Protein AF-A0A951DMG8-F1 (afdb_monomer_lite)

Secondary structure (DSSP, 8-state):
-HHHHHHHHHHHHS-EEEEEEE-HHHHHHHHHHHHHTTS-EEEE-----SSTT----HHHHHHHHHHHHTTPPP--SPPS-EEEEEEGGGGSPPTTS-TT-GGG-------GGGS--HHHHHHTT--EEEEEE-----

Sequence (138 aa):
MALASQLIPSLRAHPTLVVLDLDVCLSIQLAGELFRRRAAHPVLLVPRWPYAEAVLPLEPMLTTLLSEAATLPPSTRRLPSVAFALDDRRNMPVPGRPPDDIRADNRYRLGVADLPDLRTLRTRGITRVLKLSHACAR

pLDDT: mean 82.55, std 12.58, range [32.75, 95.75]

Structure (mmCIF, N/CA/C/O backbone):
data_AF-A0A951DMG8-F1
#
_entry.id   AF-A0A951DMG8-F1
#
loop_
_atom_site.group_PDB
_atom_site.id
_atom_site.type_symbol
_atom_site.label_atom_id
_atom_site.label_alt_id
_atom_site.label_comp_id
_atom_site.label_asym_id
_atom_site.label_entity_id
_atom_site.label_seq_id
_atom_site.pdbx_PDB_ins_code
_atom_site.Cartn_x
_atom_site.Cartn_y
_atom_site.Cartn_z
_atom_site.occupancy
_atom_site.B_iso_or_equiv
_atom_site.auth_seq_id
_atom_site.auth_comp_id
_atom_site.auth_asym_id
_atom_site.auth_atom_id
_atom_site.pdbx_PDB_model_num
ATOM 1 N N . MET A 1 1 ? -2.798 15.350 -0.162 1.00 65.69 1 MET A N 1
ATOM 2 C CA . MET A 1 1 ? -3.212 15.005 1.222 1.00 65.69 1 MET A CA 1
ATOM 3 C C . MET A 1 1 ? -4.718 14.922 1.490 1.00 65.69 1 MET A C 1
ATOM 5 O O . MET A 1 1 ? -5.101 14.214 2.414 1.00 65.69 1 MET A O 1
ATOM 9 N N . ALA A 1 2 ? -5.589 15.544 0.687 1.00 84.00 2 ALA A N 1
ATOM 10 C CA . ALA A 1 2 ? -7.049 15.427 0.837 1.00 84.00 2 ALA A CA 1
ATOM 11 C C . ALA A 1 2 ? -7.568 13.971 0.908 1.00 84.00 2 ALA A C 1
ATOM 13 O O . ALA A 1 2 ? -8.465 13.678 1.695 1.00 84.00 2 ALA A O 1
ATOM 14 N N . LEU A 1 3 ? -6.945 13.048 0.163 1.00 89.50 3 LEU A N 1
ATOM 15 C CA . LEU A 1 3 ? -7.291 11.624 0.177 1.00 89.50 3 LEU A CA 1
ATOM 16 C C . LEU A 1 3 ? -7.111 10.973 1.561 1.00 89.50 3 LEU A C 1
ATOM 18 O O . LEU A 1 3 ? -7.989 10.244 2.008 1.00 89.50 3 LEU A O 1
ATOM 22 N N . ALA A 1 4 ? -6.037 11.288 2.298 1.00 90.62 4 ALA A N 1
ATOM 23 C CA . ALA A 1 4 ? -5.871 10.787 3.667 1.00 90.62 4 ALA A CA 1
ATOM 24 C C . ALA A 1 4 ? -7.013 11.262 4.571 1.00 90.62 4 ALA A C 1
ATOM 26 O O . ALA A 1 4 ? -7.582 10.470 5.316 1.00 90.62 4 ALA A O 1
ATOM 27 N N . SER A 1 5 ? -7.388 12.541 4.476 1.00 92.62 5 SER A N 1
ATOM 28 C CA . SER A 1 5 ? -8.496 13.105 5.256 1.00 92.62 5 SER A CA 1
ATOM 29 C C . SER A 1 5 ? -9.831 12.413 4.978 1.00 92.62 5 SER A C 1
ATOM 31 O O . SER A 1 5 ? -10.622 12.264 5.903 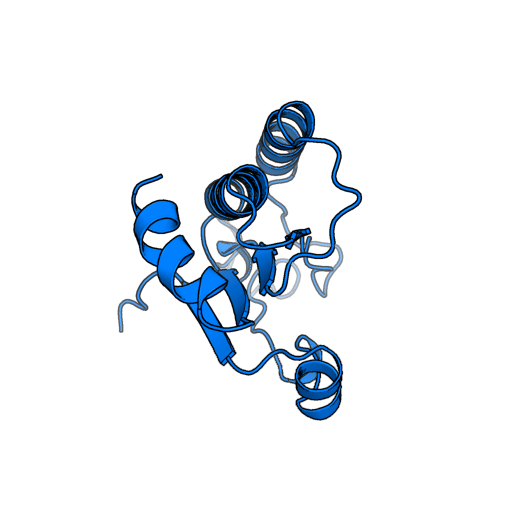1.00 92.62 5 SER A O 1
ATOM 33 N N . GLN A 1 6 ? -10.061 11.941 3.750 1.00 92.06 6 GLN A N 1
ATOM 34 C CA . GLN A 1 6 ? -11.250 11.156 3.402 1.00 92.06 6 GLN A CA 1
ATOM 35 C C . GLN A 1 6 ? -11.198 9.732 3.977 1.00 92.06 6 GLN A C 1
ATOM 37 O O . GLN A 1 6 ? -12.212 9.204 4.430 1.00 92.06 6 GLN A O 1
ATOM 42 N N . LEU A 1 7 ? -10.016 9.110 4.000 1.00 93.12 7 LEU A N 1
ATOM 43 C CA . LEU A 1 7 ? -9.843 7.736 4.478 1.00 93.12 7 LEU A CA 1
ATOM 44 C C . LEU A 1 7 ? -9.872 7.625 6.007 1.00 93.12 7 LEU A C 1
ATOM 46 O O . LEU A 1 7 ? -10.457 6.689 6.551 1.00 93.12 7 LEU A O 1
ATOM 50 N N . ILE A 1 8 ? -9.256 8.574 6.716 1.00 94.94 8 ILE A N 1
ATOM 51 C CA . ILE A 1 8 ? -9.018 8.503 8.166 1.00 94.94 8 ILE A CA 1
ATOM 52 C C . ILE A 1 8 ? -10.277 8.204 8.997 1.00 94.94 8 ILE A C 1
ATOM 54 O O . ILE A 1 8 ? -10.189 7.314 9.848 1.00 94.94 8 ILE A O 1
ATOM 58 N N . PRO A 1 9 ? -11.432 8.875 8.798 1.00 93.81 9 PRO A N 1
ATOM 59 C CA . PRO A 1 9 ? -12.641 8.573 9.565 1.00 93.81 9 PRO A CA 1
ATOM 60 C C . PRO A 1 9 ? -13.033 7.098 9.444 1.00 93.81 9 PRO A C 1
ATOM 62 O O . PRO A 1 9 ? -13.273 6.417 10.438 1.00 93.81 9 PRO A O 1
ATOM 65 N N . SER A 1 10 ? -12.983 6.583 8.218 1.00 91.88 10 SER A N 1
ATOM 66 C CA . SER A 1 10 ? -13.316 5.202 7.899 1.00 91.88 10 SER A CA 1
ATOM 67 C C . SER A 1 10 ? -12.339 4.212 8.541 1.00 91.88 10 SER A C 1
ATOM 69 O O . SER A 1 10 ? -12.771 3.209 9.110 1.00 91.88 10 SER A O 1
ATOM 71 N N . LEU A 1 11 ? -11.031 4.487 8.487 1.00 94.19 11 LEU A N 1
ATOM 72 C CA . LEU A 1 11 ? -9.982 3.617 9.047 1.00 94.19 11 LEU A CA 1
ATOM 73 C C . LEU A 1 11 ? -9.968 3.578 10.578 1.00 94.19 11 LEU A C 1
ATOM 75 O O . LEU A 1 11 ? -9.465 2.617 11.158 1.00 94.19 11 LEU A O 1
ATOM 79 N N . ARG A 1 12 ? -10.499 4.620 11.227 1.00 91.50 12 ARG A N 1
ATOM 80 C CA . ARG A 1 12 ? -10.673 4.675 12.684 1.00 91.50 12 ARG A CA 1
ATOM 81 C C . ARG A 1 12 ? -11.940 3.960 13.144 1.00 91.50 12 ARG A C 1
ATOM 83 O O . ARG A 1 12 ? -11.927 3.377 14.220 1.00 91.50 12 ARG A O 1
ATOM 90 N N . ALA A 1 13 ? -13.004 4.001 12.341 1.00 92.06 13 ALA A N 1
ATOM 91 C CA . ALA A 1 13 ? -14.267 3.333 12.651 1.00 92.06 13 ALA A CA 1
ATOM 92 C C . ALA A 1 13 ? -14.176 1.806 12.506 1.00 92.06 13 ALA A C 1
ATOM 94 O O . ALA A 1 13 ? -14.754 1.072 13.304 1.00 92.06 13 ALA A O 1
ATOM 95 N N . HIS A 1 14 ? -13.436 1.325 11.503 1.00 93.69 14 HIS A N 1
ATOM 96 C CA . HIS A 1 14 ? -13.334 -0.103 11.208 1.00 93.69 14 HIS A CA 1
ATOM 97 C C . HIS A 1 14 ? -11.877 -0.518 10.969 1.00 93.69 14 HIS A C 1
ATOM 99 O O . HIS A 1 14 ? -11.240 0.039 10.067 1.00 93.69 14 HIS A O 1
ATOM 105 N N . PRO A 1 15 ? -11.355 -1.522 11.700 1.00 94.75 15 PRO A N 1
ATOM 106 C CA . PRO A 1 15 ? -10.052 -2.115 11.414 1.00 94.75 15 PRO A CA 1
ATOM 107 C C . PRO A 1 15 ? -9.962 -2.588 9.958 1.00 94.75 15 PRO A C 1
ATOM 109 O O . PRO A 1 15 ? -10.722 -3.450 9.509 1.00 94.75 15 PRO A O 1
ATOM 112 N N . THR A 1 16 ? -9.051 -1.988 9.199 1.00 95.75 16 THR A N 1
ATOM 113 C CA . THR A 1 16 ? -9.003 -2.126 7.741 1.00 95.75 16 THR A CA 1
ATOM 114 C C . THR A 1 16 ? -7.595 -2.455 7.271 1.00 95.75 16 THR A C 1
ATOM 116 O O . THR A 1 16 ? -6.624 -1.841 7.714 1.00 95.75 16 THR A O 1
ATOM 119 N N . LEU A 1 17 ? -7.491 -3.394 6.334 1.00 94.44 17 LEU A N 1
ATOM 120 C CA . LEU A 1 17 ? -6.317 -3.527 5.481 1.00 94.44 17 LEU A CA 1
ATOM 121 C C . LEU A 1 17 ? -6.524 -2.625 4.268 1.00 94.44 17 LEU A C 1
ATOM 123 O O . LEU A 1 17 ? -7.474 -2.802 3.507 1.00 94.44 17 LEU A O 1
ATOM 127 N N . VAL A 1 18 ? -5.649 -1.643 4.101 1.00 94.38 18 VAL A N 1
ATOM 128 C CA . VAL A 1 18 ? -5.644 -0.740 2.953 1.00 94.38 18 VAL A CA 1
ATOM 129 C C . VAL A 1 18 ? -4.533 -1.166 2.009 1.00 94.38 18 VAL A C 1
ATOM 131 O O . VAL A 1 18 ? -3.401 -1.347 2.441 1.00 94.38 18 VAL A O 1
ATOM 134 N N . VAL A 1 19 ? -4.851 -1.311 0.731 1.00 92.44 19 VAL A N 1
ATOM 135 C CA . VAL A 1 19 ? -3.888 -1.516 -0.349 1.00 92.44 19 VAL A CA 1
ATOM 136 C C . VAL A 1 19 ? -3.814 -0.217 -1.143 1.00 92.44 19 VAL A C 1
ATOM 138 O O . VAL A 1 19 ? -4.803 0.180 -1.759 1.00 92.44 19 VAL A O 1
ATOM 141 N N . LEU A 1 20 ? -2.667 0.457 -1.094 1.00 93.12 20 LEU A N 1
ATOM 142 C CA . LEU A 1 20 ? -2.365 1.662 -1.862 1.00 93.12 20 LEU A CA 1
ATOM 143 C C . LEU A 1 20 ? -1.616 1.234 -3.126 1.00 93.12 20 LEU A C 1
ATOM 145 O O . LEU A 1 20 ? -0.416 0.989 -3.094 1.00 93.12 20 LEU A O 1
ATOM 149 N N . ASP A 1 21 ? -2.365 1.068 -4.208 1.00 89.69 21 ASP A N 1
ATOM 150 C CA . ASP A 1 21 ? -1.923 0.643 -5.536 1.00 89.69 21 ASP A CA 1
ATOM 151 C C . ASP A 1 21 ? -1.856 1.862 -6.474 1.00 89.69 21 ASP A C 1
ATOM 153 O O . ASP A 1 21 ? -2.620 1.985 -7.433 1.00 89.69 21 ASP A O 1
ATOM 157 N N . LEU A 1 22 ? -1.007 2.818 -6.102 1.00 90.19 22 LEU A N 1
ATOM 158 C CA . LEU A 1 22 ? -0.808 4.113 -6.760 1.00 90.19 22 LEU A CA 1
ATOM 159 C C . LEU A 1 22 ? 0.674 4.275 -7.125 1.00 90.19 22 LEU A C 1
ATOM 161 O O . LEU A 1 22 ? 1.486 3.428 -6.742 1.00 90.19 22 LEU A O 1
ATOM 165 N N . ASP A 1 23 ? 1.027 5.384 -7.781 1.00 89.31 23 ASP A N 1
ATOM 166 C CA . ASP A 1 23 ? 2.425 5.821 -7.903 1.00 89.31 23 ASP A CA 1
ATOM 167 C C . ASP A 1 23 ? 3.183 5.611 -6.583 1.00 89.31 23 ASP A C 1
ATOM 169 O O . ASP A 1 23 ? 2.693 5.967 -5.505 1.00 89.31 23 ASP A O 1
ATOM 173 N N . VAL A 1 24 ? 4.372 5.010 -6.661 1.00 86.38 24 VAL A N 1
ATOM 174 C CA . VAL A 1 24 ? 5.117 4.560 -5.477 1.00 86.38 24 VAL A CA 1
ATOM 175 C C . VAL A 1 24 ? 5.380 5.696 -4.486 1.00 86.38 24 VAL A C 1
ATOM 177 O O . VAL A 1 24 ? 5.224 5.509 -3.277 1.00 86.38 24 VAL A O 1
ATOM 180 N N . CYS A 1 25 ? 5.711 6.894 -4.971 1.00 90.19 25 CYS A N 1
ATOM 181 C CA . CYS A 1 25 ? 5.981 8.040 -4.113 1.00 90.19 25 CYS A CA 1
ATOM 182 C C . CYS A 1 25 ? 4.691 8.508 -3.433 1.00 90.19 25 CYS A C 1
ATOM 184 O O . CYS A 1 25 ? 4.679 8.740 -2.222 1.00 90.19 25 CYS A O 1
ATOM 186 N N . LEU A 1 26 ? 3.585 8.567 -4.180 1.00 91.81 26 LEU A N 1
ATOM 187 C CA . LEU A 1 26 ? 2.270 8.895 -3.630 1.00 91.81 26 LEU A CA 1
ATOM 188 C C . LEU A 1 26 ? 1.804 7.866 -2.587 1.00 91.81 26 LEU A C 1
ATOM 190 O O . LEU A 1 26 ? 1.283 8.249 -1.536 1.00 91.81 26 LEU A O 1
ATOM 194 N N . SER A 1 27 ? 2.004 6.573 -2.847 1.00 92.19 27 SER A N 1
ATOM 195 C CA . SER A 1 27 ? 1.687 5.482 -1.920 1.00 92.19 27 SER A CA 1
ATOM 196 C C . SER A 1 27 ? 2.471 5.612 -0.611 1.00 92.19 27 SER A C 1
ATOM 198 O O . SER A 1 27 ? 1.874 5.512 0.466 1.00 92.19 27 SER A O 1
ATOM 200 N N . ILE A 1 28 ? 3.779 5.892 -0.681 1.00 91.88 28 ILE A N 1
ATOM 201 C CA . ILE A 1 28 ? 4.636 6.098 0.499 1.00 91.88 28 ILE A CA 1
ATOM 202 C C . ILE A 1 28 ? 4.175 7.331 1.292 1.00 91.88 28 ILE A C 1
ATOM 204 O O . ILE A 1 28 ? 3.949 7.229 2.498 1.00 91.88 28 ILE A O 1
ATOM 208 N N . GLN A 1 29 ? 3.964 8.471 0.626 1.00 93.88 29 GLN A N 1
ATOM 209 C CA . GLN A 1 29 ? 3.514 9.716 1.267 1.00 93.88 29 GLN A CA 1
ATOM 210 C C . GLN A 1 29 ? 2.147 9.561 1.944 1.00 93.88 29 GLN A C 1
ATOM 212 O O . GLN A 1 29 ? 1.927 10.018 3.069 1.00 93.88 29 GLN A O 1
ATOM 217 N N . LEU A 1 30 ? 1.206 8.889 1.276 1.00 94.69 30 LEU A N 1
ATOM 218 C CA . LEU A 1 30 ? -0.119 8.631 1.828 1.00 94.69 30 LEU A CA 1
ATOM 219 C C . LEU A 1 30 ? -0.045 7.692 3.038 1.00 94.69 30 LEU A C 1
ATOM 221 O O . LEU A 1 30 ? -0.695 7.961 4.049 1.00 94.69 30 LEU A O 1
ATOM 225 N N . ALA A 1 31 ? 0.762 6.631 2.973 1.00 94.19 31 ALA A N 1
ATOM 226 C CA . ALA A 1 31 ? 0.983 5.731 4.102 1.00 94.19 31 ALA A CA 1
ATOM 227 C C . ALA A 1 31 ? 1.619 6.463 5.301 1.00 94.19 31 ALA A C 1
ATOM 229 O O . ALA A 1 31 ? 1.151 6.305 6.433 1.00 94.19 31 ALA A O 1
ATOM 230 N N . GLY A 1 32 ? 2.620 7.314 5.047 1.00 94.00 32 GLY A N 1
ATOM 231 C CA . GLY A 1 32 ? 3.261 8.164 6.052 1.00 94.00 32 GLY A CA 1
ATOM 232 C C . GLY A 1 32 ? 2.267 9.094 6.744 1.00 94.00 32 GLY A C 1
ATOM 233 O O . GLY A 1 32 ? 2.226 9.166 7.974 1.00 94.00 32 GLY A O 1
ATOM 234 N N . GLU A 1 33 ? 1.370 9.728 5.989 1.00 94.62 33 GLU A N 1
ATOM 235 C CA . GLU A 1 33 ? 0.338 10.577 6.582 1.00 94.62 33 GLU A CA 1
ATOM 236 C C . GLU A 1 33 ? -0.674 9.797 7.420 1.00 94.62 33 GLU A C 1
ATOM 238 O O . GLU A 1 33 ? -1.023 10.212 8.530 1.00 94.62 33 GLU A O 1
ATOM 243 N N . LEU A 1 34 ? -1.165 8.664 6.907 1.00 94.62 34 LEU A N 1
ATOM 244 C CA . LEU A 1 34 ? -2.092 7.815 7.655 1.00 94.62 34 LEU A CA 1
ATOM 245 C C . LEU A 1 34 ? -1.474 7.389 8.991 1.00 94.62 34 LEU A C 1
ATOM 247 O O . LEU A 1 34 ? -2.179 7.337 10.004 1.00 94.62 34 LEU A O 1
ATOM 251 N N . PHE A 1 35 ? -0.165 7.149 9.016 1.00 94.12 35 PHE A N 1
ATOM 252 C CA . PHE A 1 35 ? 0.572 6.850 10.233 1.00 94.12 35 PHE A CA 1
ATOM 253 C C . PHE A 1 35 ? 0.718 8.054 11.164 1.00 94.12 35 PHE A C 1
ATOM 255 O O . PHE A 1 35 ? 0.352 7.954 12.339 1.00 94.12 35 PHE A O 1
ATOM 262 N N . ARG A 1 36 ? 1.172 9.210 10.656 1.00 92.56 36 ARG A N 1
ATOM 263 C CA . ARG A 1 36 ? 1.290 10.459 11.434 1.00 92.56 36 ARG A CA 1
ATOM 264 C C . ARG A 1 36 ? -0.029 10.823 12.110 1.00 92.56 36 ARG A C 1
ATOM 266 O O . ARG A 1 36 ? -0.057 11.205 13.280 1.00 92.56 36 ARG A O 1
ATOM 273 N N . ARG A 1 37 ? -1.151 10.611 11.416 1.00 92.88 37 ARG A N 1
ATOM 274 C CA . ARG A 1 37 ? -2.506 10.856 11.938 1.00 92.88 37 ARG A CA 1
ATOM 275 C C . ARG A 1 37 ? -3.094 9.673 12.716 1.00 92.88 37 ARG A C 1
ATOM 277 O O . ARG A 1 37 ? -4.283 9.694 13.048 1.00 92.88 37 ARG A O 1
ATOM 284 N N . ARG A 1 38 ? -2.278 8.669 13.060 1.00 93.25 38 ARG A N 1
ATOM 285 C CA . ARG A 1 38 ? -2.624 7.495 13.883 1.00 93.25 38 ARG A CA 1
ATOM 286 C C . ARG A 1 38 ? -3.832 6.715 13.355 1.00 93.25 38 ARG A C 1
ATOM 288 O O . ARG A 1 38 ? -4.678 6.276 14.131 1.00 93.25 38 ARG A O 1
ATOM 295 N N . ALA A 1 39 ? -3.952 6.594 12.038 1.00 94.00 39 ALA A N 1
ATOM 296 C CA . ALA A 1 39 ? -5.049 5.886 11.387 1.00 94.00 39 ALA A CA 1
ATOM 297 C C . ALA A 1 39 ? -4.652 4.476 10.942 1.00 94.00 39 ALA A C 1
ATOM 299 O O . ALA A 1 39 ? -5.448 3.558 11.120 1.00 94.00 39 ALA A O 1
ATOM 300 N N . ALA A 1 40 ? -3.440 4.283 10.414 1.00 94.75 40 ALA A N 1
ATOM 301 C CA . ALA A 1 40 ? -2.962 2.972 9.976 1.00 94.75 40 ALA A CA 1
ATOM 302 C C . ALA A 1 40 ? -1.443 2.822 10.130 1.00 94.75 40 ALA A C 1
ATOM 304 O O . ALA A 1 40 ? -0.710 3.801 10.022 1.00 94.75 40 ALA A O 1
ATOM 305 N N . HIS A 1 41 ? -0.983 1.592 10.372 1.00 93.12 41 HIS A N 1
ATOM 306 C CA . HIS A 1 41 ? 0.438 1.235 10.314 1.00 93.12 41 HIS A CA 1
ATOM 307 C C . HIS A 1 41 ? 0.886 1.090 8.855 1.00 93.12 41 HIS A C 1
ATOM 309 O O . HIS A 1 41 ? 0.240 0.339 8.123 1.00 93.12 41 HIS A O 1
ATOM 315 N N . PRO A 1 42 ? 1.955 1.771 8.415 1.00 91.75 42 PRO A N 1
ATOM 316 C CA . PRO A 1 42 ? 2.443 1.663 7.054 1.00 91.75 42 PRO A CA 1
ATOM 317 C C . PRO A 1 42 ? 3.266 0.380 6.913 1.00 91.75 42 PRO A C 1
ATOM 319 O O . PRO A 1 42 ? 4.117 0.072 7.746 1.00 91.75 42 PRO A O 1
ATOM 322 N N . VAL A 1 43 ? 3.020 -0.364 5.843 1.00 88.44 43 VAL A N 1
ATOM 323 C CA . VAL A 1 43 ? 3.851 -1.484 5.409 1.00 88.44 43 VAL A CA 1
ATOM 324 C C . VAL A 1 43 ? 4.244 -1.207 3.973 1.00 88.44 43 VAL A C 1
ATOM 326 O O . VAL A 1 43 ? 3.401 -1.163 3.081 1.00 88.44 43 VAL A O 1
ATOM 329 N N . LEU A 1 44 ? 5.530 -0.985 3.748 1.00 81.81 44 LEU A N 1
ATOM 330 C CA . LEU A 1 44 ? 6.041 -0.795 2.402 1.00 81.81 44 LEU A CA 1
ATOM 331 C C . LEU A 1 44 ? 6.261 -2.171 1.785 1.00 81.81 44 LEU A C 1
ATOM 333 O O . LEU A 1 44 ? 7.086 -2.949 2.264 1.00 81.81 44 LEU A O 1
ATOM 337 N N . LEU A 1 45 ? 5.503 -2.474 0.737 1.00 76.94 45 LEU A N 1
ATOM 338 C CA . LEU A 1 45 ? 5.773 -3.624 -0.106 1.00 76.94 45 LEU A CA 1
ATOM 339 C C . LEU A 1 45 ? 6.630 -3.128 -1.253 1.00 76.94 45 LEU A C 1
ATOM 341 O O . LEU A 1 45 ? 6.121 -2.637 -2.255 1.00 76.94 45 LEU A O 1
ATOM 345 N N . VAL A 1 46 ? 7.942 -3.270 -1.095 1.00 66.69 46 VAL A N 1
ATOM 346 C CA . VAL A 1 46 ? 8.831 -3.288 -2.254 1.00 66.69 46 VAL A CA 1
ATOM 347 C C . VAL A 1 46 ? 8.583 -4.645 -2.902 1.00 66.69 46 VAL A C 1
ATOM 349 O O . VAL A 1 46 ? 8.919 -5.659 -2.277 1.00 66.69 46 VAL A O 1
ATOM 352 N N . PRO A 1 47 ? 7.916 -4.716 -4.069 1.00 60.94 47 PRO A N 1
ATOM 353 C CA . PRO A 1 47 ? 7.636 -6.003 -4.675 1.00 60.94 47 PRO A CA 1
ATOM 354 C C . PRO A 1 47 ? 8.970 -6.725 -4.856 1.00 60.94 47 PRO A C 1
ATOM 356 O O . PRO A 1 47 ? 9.935 -6.142 -5.349 1.00 60.94 47 PRO A O 1
ATOM 359 N N . ARG A 1 48 ? 9.045 -7.996 -4.454 1.00 55.31 48 ARG A N 1
ATOM 360 C CA . ARG A 1 48 ? 10.036 -8.887 -5.051 1.00 55.31 48 ARG A CA 1
ATOM 361 C C . ARG A 1 48 ? 9.524 -9.124 -6.455 1.00 55.31 48 ARG A C 1
ATOM 363 O O . ARG A 1 48 ? 8.635 -9.948 -6.648 1.00 55.31 48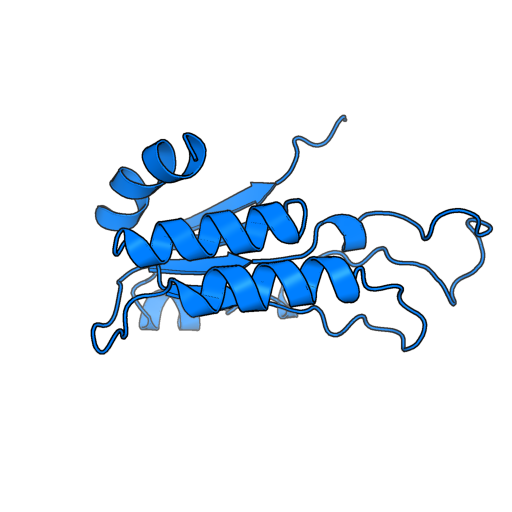 ARG A O 1
ATOM 370 N N . TRP A 1 49 ? 9.981 -8.310 -7.394 1.00 60.97 49 TRP A N 1
ATOM 371 C CA . TRP A 1 49 ? 9.613 -8.514 -8.780 1.00 60.97 49 TRP A CA 1
ATOM 372 C C . TRP A 1 49 ? 10.040 -9.937 -9.157 1.00 60.97 49 TRP A C 1
ATOM 374 O O . TRP A 1 49 ? 11.130 -10.356 -8.758 1.00 60.97 49 TRP A O 1
ATOM 384 N N . PRO A 1 50 ? 9.180 -10.716 -9.831 1.00 54.38 50 PRO A N 1
ATOM 385 C CA . PRO A 1 50 ? 9.423 -12.145 -10.018 1.00 54.38 50 PRO A CA 1
ATOM 386 C C . PRO A 1 50 ? 10.647 -12.468 -10.891 1.00 54.38 50 PRO A C 1
ATOM 388 O O . PRO A 1 50 ? 11.002 -13.636 -11.029 1.00 54.38 50 PRO A O 1
ATOM 391 N N . TYR A 1 51 ? 11.294 -11.449 -11.457 1.00 61.69 51 TYR A N 1
ATOM 392 C CA . TYR A 1 51 ? 12.427 -11.540 -12.371 1.00 61.69 51 TYR A CA 1
ATOM 393 C C . TYR A 1 51 ? 13.484 -10.508 -11.960 1.00 61.69 51 TYR A C 1
ATOM 395 O O . TYR A 1 51 ? 13.149 -9.407 -11.513 1.00 61.69 51 TYR A O 1
ATOM 403 N N . ALA A 1 52 ? 14.761 -10.869 -12.098 1.00 62.25 52 ALA A N 1
ATOM 404 C CA . ALA A 1 52 ? 15.899 -10.057 -11.660 1.00 62.25 52 ALA A CA 1
ATOM 405 C C . ALA A 1 52 ? 16.061 -8.761 -12.476 1.00 62.25 52 ALA A C 1
ATOM 407 O O . ALA A 1 52 ? 16.721 -7.821 -12.045 1.00 62.25 52 ALA A O 1
ATOM 408 N N . GLU A 1 53 ? 15.456 -8.728 -13.655 1.00 64.38 53 GLU A N 1
ATOM 409 C CA . GLU A 1 53 ? 15.580 -7.692 -14.669 1.00 64.38 53 GLU A CA 1
ATOM 410 C C . GLU A 1 53 ? 14.503 -6.599 -14.570 1.00 64.38 53 GLU A C 1
ATOM 412 O O . GLU A 1 53 ? 14.499 -5.654 -15.363 1.00 64.38 53 GLU A O 1
ATOM 417 N N . ALA A 1 54 ? 13.577 -6.714 -13.615 1.00 65.06 54 ALA A N 1
ATOM 418 C CA . ALA A 1 54 ? 12.542 -5.715 -13.407 1.00 65.06 54 ALA A CA 1
ATOM 419 C C . ALA A 1 54 ? 13.132 -4.346 -13.045 1.00 65.06 54 ALA A C 1
ATOM 421 O O . ALA A 1 54 ? 14.030 -4.223 -12.208 1.00 65.06 54 ALA A O 1
ATOM 422 N N . VAL A 1 55 ? 12.581 -3.293 -13.649 1.00 68.56 55 VAL A N 1
ATOM 423 C CA . VAL A 1 55 ? 13.070 -1.927 -13.446 1.00 68.56 55 VAL A CA 1
ATOM 424 C C . VAL A 1 55 ? 12.259 -1.263 -12.342 1.00 68.56 55 VAL A C 1
ATOM 426 O O . VAL A 1 55 ? 11.117 -0.849 -12.553 1.00 68.56 55 VAL A O 1
ATOM 429 N N . LEU A 1 56 ? 12.881 -1.147 -11.171 1.00 69.44 56 LEU A N 1
ATOM 430 C CA . LEU A 1 56 ? 12.370 -0.395 -10.030 1.00 69.44 56 LEU A CA 1
ATOM 431 C C . LEU A 1 56 ? 12.696 1.101 -10.174 1.00 69.44 56 LEU A C 1
ATOM 433 O O . LEU A 1 56 ? 13.824 1.440 -10.534 1.00 69.44 56 LEU A O 1
ATOM 437 N N . PRO A 1 57 ? 11.775 2.018 -9.824 1.00 72.38 57 PRO A N 1
ATOM 438 C CA . PRO A 1 57 ? 12.075 3.444 -9.675 1.00 72.38 57 PRO A CA 1
ATOM 439 C C . PRO A 1 57 ? 12.867 3.698 -8.376 1.00 72.38 57 PRO A C 1
ATOM 441 O O . PRO A 1 57 ? 12.401 4.397 -7.476 1.00 72.38 57 PRO A O 1
ATOM 444 N N . LEU A 1 58 ? 14.039 3.072 -8.248 1.00 79.12 58 LEU A N 1
ATOM 445 C CA . LEU A 1 58 ? 14.751 2.907 -6.983 1.00 79.12 58 LEU A CA 1
ATOM 446 C C . LEU A 1 58 ? 15.122 4.242 -6.335 1.00 79.12 58 LEU A C 1
ATOM 448 O O . LEU A 1 58 ? 14.818 4.447 -5.165 1.00 79.12 58 LEU A O 1
ATOM 452 N N . GLU A 1 59 ? 15.739 5.154 -7.079 1.00 83.19 59 GLU A N 1
ATOM 453 C CA . GLU A 1 59 ? 16.205 6.442 -6.570 1.00 83.19 59 GLU A CA 1
ATOM 454 C C . GLU A 1 59 ? 15.055 7.310 -6.034 1.00 83.19 59 GLU A C 1
ATOM 456 O O . GLU A 1 59 ? 15.082 7.638 -4.845 1.00 83.19 59 GLU A O 1
ATOM 461 N N . PRO A 1 60 ? 14.010 7.653 -6.819 1.00 82.50 60 PRO A N 1
ATOM 462 C CA . PRO A 1 60 ? 12.907 8.466 -6.304 1.00 82.50 60 PRO A CA 1
ATOM 463 C C . PRO A 1 60 ? 12.138 7.764 -5.173 1.00 82.50 60 PRO A C 1
ATOM 465 O O . PRO A 1 60 ? 11.692 8.434 -4.235 1.00 82.50 60 PRO A O 1
ATOM 468 N N . MET A 1 61 ? 12.028 6.430 -5.210 1.00 85.56 61 MET A N 1
ATOM 469 C CA . MET A 1 61 ? 11.431 5.646 -4.127 1.00 85.56 61 MET A CA 1
ATOM 470 C C . MET A 1 61 ? 12.253 5.761 -2.837 1.00 85.56 61 MET A C 1
ATOM 472 O O . MET A 1 61 ? 11.688 6.061 -1.786 1.00 85.56 61 MET A O 1
ATOM 476 N N . LEU A 1 62 ? 13.572 5.553 -2.902 1.00 86.06 62 LEU A N 1
ATOM 477 C CA . LEU A 1 62 ? 14.470 5.648 -1.748 1.00 86.06 62 LEU A CA 1
ATOM 478 C C . LEU A 1 62 ? 14.491 7.059 -1.173 1.00 86.06 62 LEU A C 1
ATOM 480 O O . LEU A 1 62 ? 14.368 7.212 0.041 1.00 86.06 62 LEU A O 1
ATOM 484 N N . THR A 1 63 ? 14.597 8.088 -2.018 1.00 89.06 63 THR A N 1
ATOM 485 C CA . THR A 1 63 ? 14.546 9.483 -1.567 1.00 89.06 63 THR A CA 1
ATOM 486 C C . THR A 1 63 ? 13.244 9.759 -0.823 1.00 89.06 63 THR A C 1
ATOM 488 O O . THR A 1 63 ? 13.280 10.247 0.304 1.00 89.06 63 THR A O 1
ATOM 491 N N . THR A 1 64 ? 12.100 9.379 -1.398 1.00 89.69 64 THR A N 1
ATOM 492 C CA . THR A 1 64 ? 10.791 9.585 -0.760 1.00 89.69 64 THR A CA 1
ATOM 493 C C . THR A 1 64 ? 10.671 8.813 0.551 1.00 89.69 64 THR A C 1
ATOM 495 O O . THR A 1 64 ? 10.196 9.359 1.543 1.00 89.69 64 THR A O 1
ATOM 498 N N . LEU A 1 65 ? 11.134 7.562 0.587 1.00 88.06 65 LEU A N 1
ATOM 499 C CA . LEU A 1 65 ? 11.112 6.723 1.783 1.00 88.06 65 LEU A CA 1
ATOM 500 C C . LEU A 1 65 ? 11.940 7.339 2.911 1.00 88.06 65 LEU A C 1
ATOM 502 O O . LEU A 1 65 ? 11.448 7.441 4.032 1.00 88.06 65 LEU A O 1
ATOM 506 N N . LEU A 1 66 ? 13.167 7.772 2.616 1.00 90.56 66 LEU A N 1
ATOM 507 C CA . LEU A 1 66 ? 14.049 8.408 3.593 1.00 90.56 66 LEU A CA 1
ATOM 508 C C . LEU A 1 66 ? 13.457 9.725 4.108 1.00 90.56 66 LEU A C 1
ATOM 510 O O . LEU A 1 66 ? 13.462 9.964 5.316 1.00 90.56 66 LEU A O 1
ATOM 514 N N . SER A 1 67 ? 12.897 10.549 3.216 1.00 91.19 67 SER A N 1
ATOM 515 C CA . SER A 1 67 ? 12.224 11.793 3.598 1.00 91.19 67 SER A CA 1
ATOM 516 C C . SER A 1 67 ? 11.005 11.543 4.484 1.00 91.19 67 SER A C 1
ATOM 518 O O . SER A 1 67 ? 10.859 12.196 5.514 1.00 91.19 67 SER A O 1
ATOM 520 N N . GLU A 1 68 ? 10.147 10.582 4.137 1.00 90.25 68 GLU A N 1
ATOM 521 C CA . GLU A 1 68 ? 8.965 10.265 4.939 1.00 90.25 68 GLU A CA 1
ATOM 522 C C . GLU A 1 68 ? 9.359 9.673 6.292 1.00 90.25 68 GLU A C 1
ATOM 524 O O . GLU A 1 68 ? 8.880 10.161 7.317 1.00 90.25 68 GLU A O 1
ATOM 529 N N . ALA A 1 69 ? 10.285 8.707 6.317 1.00 86.62 69 ALA A N 1
ATOM 530 C CA . ALA A 1 69 ? 10.774 8.058 7.534 1.00 86.62 69 ALA A CA 1
ATOM 531 C C . ALA A 1 69 ? 11.318 9.060 8.563 1.00 86.62 69 ALA A C 1
ATOM 533 O O . ALA A 1 69 ? 11.025 8.926 9.750 1.00 86.62 69 ALA A O 1
ATOM 534 N N . ALA A 1 70 ? 12.033 10.097 8.114 1.00 87.81 70 ALA A N 1
ATOM 535 C CA . ALA A 1 70 ? 12.568 11.148 8.981 1.00 87.81 70 ALA A CA 1
ATOM 536 C C . ALA A 1 70 ? 11.483 11.960 9.717 1.00 87.81 70 ALA A C 1
ATOM 538 O O . ALA A 1 70 ? 11.763 12.585 10.738 1.00 87.81 70 ALA A O 1
ATOM 539 N N . THR A 1 71 ? 10.242 11.952 9.221 1.00 88.06 71 THR A N 1
ATOM 540 C CA . THR A 1 71 ? 9.113 12.698 9.805 1.00 88.06 71 THR A CA 1
ATOM 541 C C . THR A 1 71 ? 8.158 11.826 10.621 1.00 88.06 71 THR A C 1
ATOM 543 O O . THR A 1 71 ? 7.205 12.343 11.215 1.00 88.06 71 THR A O 1
ATOM 546 N N . LEU A 1 72 ? 8.355 10.503 10.630 1.00 85.44 72 LEU A N 1
ATOM 547 C CA . LEU A 1 72 ? 7.433 9.597 11.303 1.00 85.44 72 LEU A CA 1
ATOM 548 C C . LEU A 1 72 ? 7.632 9.669 12.823 1.00 85.44 72 LEU A C 1
ATOM 550 O O . LEU A 1 72 ? 8.757 9.557 13.311 1.00 85.44 72 LEU A O 1
ATOM 554 N N . PRO A 1 73 ? 6.549 9.812 13.606 1.00 85.25 73 PRO A N 1
ATOM 555 C CA . PRO A 1 73 ? 6.661 9.761 15.051 1.00 85.25 73 PRO A CA 1
ATOM 556 C C . PRO A 1 73 ? 7.084 8.350 15.490 1.00 85.25 73 PRO A C 1
ATOM 558 O O . PRO A 1 73 ? 6.572 7.366 14.944 1.00 85.25 73 PRO A O 1
ATOM 561 N N . PRO A 1 74 ? 7.944 8.206 16.513 1.00 80.38 74 PRO A N 1
ATOM 562 C CA . PRO A 1 74 ? 8.184 6.905 17.119 1.00 80.38 74 PRO A CA 1
ATOM 563 C C . PRO A 1 74 ? 6.851 6.338 17.626 1.00 80.38 74 PRO A C 1
ATOM 565 O O . PRO A 1 74 ? 6.099 7.015 18.332 1.00 80.38 74 PRO A O 1
ATOM 568 N N . SER A 1 75 ? 6.526 5.103 17.244 1.00 72.44 75 SER A N 1
ATOM 569 C CA . SER A 1 75 ? 5.268 4.465 17.637 1.00 72.44 75 SER A CA 1
ATOM 570 C C . SER A 1 75 ? 5.515 3.190 18.417 1.00 72.44 75 SER A C 1
ATOM 572 O O . SER A 1 75 ? 6.054 2.216 17.902 1.00 72.44 75 SER A O 1
ATOM 574 N N . THR A 1 76 ? 5.030 3.182 19.653 1.00 66.69 76 THR A N 1
ATOM 575 C CA . THR A 1 76 ? 4.864 1.982 20.481 1.00 66.69 76 THR A CA 1
ATOM 576 C C . THR A 1 76 ? 3.415 1.489 20.480 1.00 66.69 76 THR A C 1
ATOM 578 O O . THR A 1 76 ? 3.104 0.444 21.051 1.00 66.69 76 THR A O 1
ATOM 581 N N . ARG A 1 77 ? 2.493 2.227 19.839 1.00 80.81 77 ARG A N 1
ATOM 582 C CA . ARG A 1 77 ? 1.056 1.945 19.887 1.00 80.81 77 ARG A CA 1
ATOM 583 C C . ARG A 1 77 ? 0.617 1.128 18.677 1.00 80.81 77 ARG A C 1
ATOM 585 O O . ARG A 1 77 ? 0.796 1.517 17.522 1.00 80.81 77 ARG A O 1
ATOM 592 N N . ARG A 1 78 ? -0.059 0.012 18.943 1.00 83.12 78 ARG A N 1
ATOM 593 C CA . ARG A 1 78 ? -0.739 -0.769 17.907 1.00 83.12 78 ARG A CA 1
ATOM 594 C C . ARG A 1 78 ? -1.908 0.041 17.334 1.00 83.12 78 ARG A C 1
ATOM 596 O O . ARG A 1 78 ? -2.796 0.457 18.077 1.00 83.12 78 ARG A O 1
ATOM 603 N N . LEU A 1 79 ? -1.891 0.271 16.022 1.00 90.12 79 LEU A N 1
ATOM 604 C CA . LEU A 1 79 ? -3.009 0.856 15.281 1.00 90.12 79 LEU A CA 1
ATOM 605 C C . LEU A 1 79 ? -3.927 -0.273 14.778 1.00 90.12 79 LEU A C 1
ATOM 607 O O . LEU A 1 79 ? -3.432 -1.369 14.504 1.00 90.12 79 LEU A O 1
ATOM 611 N N . PRO A 1 80 ? -5.248 -0.037 14.681 1.00 89.00 80 PRO A N 1
ATOM 612 C CA . PRO A 1 80 ? -6.213 -1.067 14.287 1.00 89.00 80 PRO A CA 1
ATOM 613 C C . PRO A 1 80 ? -6.167 -1.403 12.791 1.00 89.00 80 PRO A C 1
ATOM 615 O O . PRO A 1 80 ? -6.601 -2.479 12.394 1.00 89.00 80 PRO A O 1
ATOM 618 N N . SER A 1 81 ? -5.646 -0.493 11.969 1.00 95.00 81 SER A N 1
ATOM 619 C CA . SER A 1 81 ? -5.582 -0.631 10.515 1.00 95.00 81 SER A CA 1
ATOM 620 C C . SER A 1 81 ? -4.132 -0.693 10.035 1.00 95.00 81 SER A C 1
ATOM 622 O O . SER A 1 81 ? -3.215 -0.217 10.710 1.00 95.00 81 SER A O 1
ATOM 624 N N . VAL A 1 82 ? -3.933 -1.264 8.852 1.00 93.50 82 VAL A N 1
ATOM 625 C CA . VAL A 1 82 ? -2.634 -1.384 8.178 1.00 93.50 82 VAL A CA 1
ATOM 626 C C . VAL A 1 82 ? -2.767 -0.877 6.745 1.00 93.50 82 VAL A C 1
ATOM 628 O O . VAL A 1 82 ? -3.796 -1.102 6.113 1.00 93.50 82 VAL A O 1
ATOM 631 N N . ALA A 1 83 ? -1.761 -0.169 6.245 1.00 94.12 83 ALA A N 1
ATOM 632 C CA . ALA A 1 83 ? -1.715 0.362 4.890 1.00 94.12 83 ALA A CA 1
ATOM 633 C C . ALA A 1 83 ? -0.495 -0.199 4.161 1.00 94.12 83 ALA A C 1
ATOM 635 O O . ALA A 1 83 ? 0.636 0.142 4.491 1.00 94.12 83 ALA A O 1
ATOM 636 N N . PHE A 1 84 ? -0.739 -1.059 3.179 1.00 91.44 84 PHE A N 1
ATOM 637 C CA . PHE A 1 84 ? 0.277 -1.603 2.296 1.00 91.44 84 PHE A CA 1
ATOM 638 C C . PHE A 1 84 ? 0.490 -0.650 1.122 1.00 91.44 84 PHE A C 1
ATOM 640 O O . PHE A 1 84 ? -0.427 -0.449 0.326 1.00 91.44 84 PHE A O 1
ATOM 647 N N . ALA A 1 85 ? 1.675 -0.055 1.029 1.00 90.69 85 ALA A N 1
ATOM 648 C CA . ALA A 1 85 ? 2.081 0.762 -0.108 1.00 90.69 85 ALA A CA 1
ATOM 649 C C . ALA A 1 85 ? 2.712 -0.129 -1.179 1.00 90.69 85 ALA A C 1
ATOM 651 O O . ALA A 1 85 ? 3.685 -0.828 -0.892 1.00 90.69 85 ALA A O 1
ATOM 652 N N . LEU A 1 86 ? 2.145 -0.102 -2.383 1.00 86.19 86 LEU A N 1
ATOM 653 C CA . LEU A 1 86 ? 2.634 -0.799 -3.566 1.00 86.19 86 LEU A CA 1
ATOM 654 C C . LEU A 1 86 ? 3.065 0.209 -4.633 1.00 86.19 86 LEU A C 1
ATOM 656 O O . LEU A 1 86 ? 2.605 1.350 -4.646 1.00 86.19 86 LEU A O 1
ATOM 660 N N . ASP A 1 87 ? 3.909 -0.260 -5.546 1.00 83.25 87 ASP A N 1
ATOM 661 C CA . ASP A 1 87 ? 4.283 0.447 -6.769 1.00 83.25 87 ASP A CA 1
ATOM 662 C C . ASP A 1 87 ? 3.318 0.075 -7.907 1.00 83.25 87 ASP A C 1
ATOM 664 O O . ASP A 1 87 ? 3.194 -1.107 -8.255 1.00 83.25 87 ASP A O 1
ATOM 668 N N . ASP A 1 88 ? 2.609 1.052 -8.475 1.00 82.69 88 ASP A N 1
ATOM 669 C CA . ASP A 1 88 ? 1.704 0.857 -9.614 1.00 82.69 88 ASP A CA 1
ATOM 670 C C . ASP A 1 88 ? 2.430 0.599 -10.940 1.00 82.69 88 ASP A C 1
ATOM 672 O O . ASP A 1 88 ? 1.823 0.020 -11.848 1.00 82.69 88 ASP A O 1
ATOM 676 N N . ARG A 1 89 ? 3.730 0.923 -11.044 1.00 79.44 89 ARG A N 1
ATOM 677 C CA . ARG A 1 89 ? 4.548 0.636 -12.234 1.00 79.44 89 ARG A CA 1
ATOM 678 C C . ARG A 1 89 ? 4.643 -0.847 -12.526 1.00 79.44 89 ARG A C 1
ATOM 680 O O . ARG A 1 89 ? 4.883 -1.219 -13.672 1.00 79.44 89 ARG A O 1
ATOM 687 N N . ARG A 1 90 ? 4.349 -1.693 -11.535 1.00 79.50 90 ARG A N 1
ATOM 688 C CA . ARG A 1 90 ? 4.153 -3.129 -11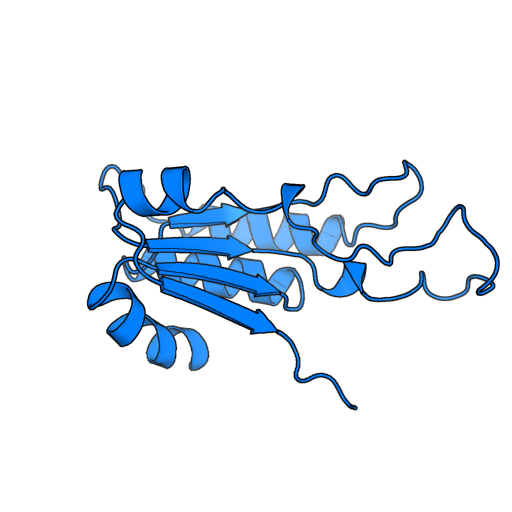.734 1.00 79.50 90 ARG A CA 1
ATOM 689 C C . ARG A 1 90 ? 2.984 -3.467 -12.664 1.00 79.50 90 ARG A C 1
ATOM 691 O O . ARG A 1 90 ? 2.711 -4.627 -12.899 1.00 79.50 90 ARG A O 1
ATOM 698 N N . ASN A 1 91 ? 2.189 -2.505 -13.117 1.00 79.06 91 ASN A N 1
ATOM 699 C CA . ASN A 1 91 ? 1.124 -2.743 -14.091 1.00 79.06 91 ASN A CA 1
ATOM 700 C C . ASN A 1 91 ? 1.505 -2.253 -15.496 1.00 79.06 91 ASN A C 1
ATOM 702 O O . ASN A 1 91 ? 0.706 -2.398 -16.420 1.00 79.06 91 ASN A O 1
ATOM 706 N N . MET A 1 92 ? 2.699 -1.681 -15.670 1.00 76.38 92 MET A N 1
ATOM 707 C CA . MET A 1 92 ? 3.149 -1.093 -16.929 1.00 76.38 92 MET A CA 1
ATOM 708 C C . MET A 1 92 ? 4.272 -1.920 -17.561 1.00 76.38 92 MET A C 1
ATOM 710 O O . MET A 1 92 ? 5.042 -2.540 -16.833 1.00 76.38 92 MET A O 1
ATOM 714 N N . PRO A 1 93 ? 4.401 -1.934 -18.899 1.00 74.38 93 PRO A N 1
ATOM 715 C CA . PRO A 1 93 ? 5.606 -2.442 -19.546 1.00 74.38 93 PRO A CA 1
ATOM 716 C C . PRO A 1 93 ? 6.804 -1.529 -19.249 1.00 74.38 93 PRO A C 1
ATOM 718 O O . PRO A 1 93 ? 6.640 -0.344 -18.942 1.00 74.38 93 PRO A O 1
ATOM 721 N N . VAL A 1 94 ? 8.021 -2.057 -19.381 1.00 72.38 94 VAL A N 1
ATOM 722 C CA . VAL A 1 94 ? 9.236 -1.237 -19.280 1.00 72.38 94 VAL A CA 1
ATOM 723 C C . VAL A 1 94 ? 9.307 -0.271 -20.480 1.00 72.38 94 VAL A C 1
ATOM 725 O O . VAL A 1 94 ? 9.203 -0.718 -21.626 1.00 72.38 94 VAL A O 1
ATOM 728 N N . PRO A 1 95 ? 9.486 1.050 -20.264 1.00 70.12 95 PRO A N 1
ATOM 729 C CA . PRO A 1 95 ? 9.586 2.017 -21.357 1.00 70.12 95 PRO A CA 1
ATOM 730 C C . PRO A 1 95 ? 10.728 1.701 -22.333 1.00 70.12 95 PRO A C 1
ATOM 732 O O . PRO A 1 95 ? 11.840 1.383 -21.917 1.00 70.12 95 PRO A O 1
ATOM 735 N N . GLY A 1 96 ? 10.465 1.836 -23.637 1.00 70.06 96 GLY A N 1
ATOM 736 C CA . GLY A 1 96 ? 11.478 1.668 -24.688 1.00 70.06 96 GLY A CA 1
ATOM 737 C C . GLY A 1 96 ? 11.863 0.217 -25.002 1.00 70.06 96 GLY A C 1
ATOM 738 O O . GLY A 1 96 ? 12.836 0.002 -25.723 1.00 70.06 96 GLY A O 1
ATOM 739 N N . ARG A 1 97 ? 11.124 -0.773 -24.484 1.00 70.50 97 ARG A N 1
ATOM 740 C CA . ARG A 1 97 ? 11.353 -2.199 -24.755 1.00 70.50 97 ARG A CA 1
ATOM 741 C C . ARG A 1 97 ? 10.273 -2.802 -25.664 1.00 70.50 97 ARG A C 1
ATOM 743 O O . ARG A 1 97 ? 9.116 -2.384 -25.581 1.00 70.50 97 ARG A O 1
ATOM 750 N N . PRO A 1 98 ? 10.631 -3.779 -26.520 1.00 75.31 98 PRO A N 1
ATOM 751 C CA . PRO A 1 98 ? 9.662 -4.533 -27.310 1.00 75.31 98 PRO A CA 1
ATOM 752 C C . PRO A 1 98 ? 8.637 -5.273 -26.423 1.00 75.31 98 PRO A C 1
ATOM 754 O O . PRO A 1 98 ? 9.021 -5.794 -25.375 1.00 75.31 98 PRO A O 1
ATOM 757 N N . PRO A 1 99 ? 7.348 -5.355 -26.812 1.00 68.88 99 PRO A N 1
ATOM 758 C CA . PRO A 1 99 ? 6.302 -6.022 -26.021 1.00 68.88 99 PRO A CA 1
ATOM 759 C C . PRO A 1 99 ? 6.496 -7.532 -25.804 1.00 68.88 99 PRO A C 1
ATOM 761 O O . PRO A 1 99 ? 5.833 -8.114 -24.947 1.00 68.88 99 PRO A O 1
ATOM 764 N N . ASP A 1 100 ? 7.344 -8.163 -26.612 1.00 73.38 100 ASP A N 1
ATOM 765 C CA . ASP A 1 100 ? 7.676 -9.589 -26.626 1.00 73.38 100 ASP A CA 1
ATOM 766 C C . ASP A 1 100 ? 8.947 -9.933 -25.821 1.00 73.38 100 ASP A C 1
ATOM 768 O O . ASP A 1 100 ? 9.273 -11.110 -25.653 1.00 73.38 100 ASP A O 1
ATOM 772 N N . ASP A 1 101 ? 9.640 -8.933 -25.263 1.00 72.31 101 ASP A N 1
ATOM 773 C CA . ASP A 1 101 ? 10.787 -9.139 -24.373 1.00 72.31 101 ASP A CA 1
ATOM 774 C C . ASP A 1 101 ? 10.323 -9.572 -22.968 1.00 72.31 101 ASP A C 1
ATOM 776 O O . ASP A 1 101 ? 10.121 -8.759 -22.063 1.00 72.31 101 ASP A O 1
ATOM 780 N N . ILE A 1 102 ? 10.173 -10.888 -22.772 1.00 63.47 102 ILE A N 1
ATOM 781 C CA . ILE A 1 102 ? 9.763 -11.492 -21.488 1.00 63.47 102 ILE A CA 1
ATOM 782 C C . ILE A 1 102 ? 10.740 -11.215 -20.335 1.00 63.47 102 ILE A C 1
ATOM 784 O O . ILE A 1 102 ? 10.383 -11.414 -19.177 1.00 63.47 102 ILE A O 1
ATOM 788 N N . ARG A 1 103 ? 11.973 -10.775 -20.631 1.00 60.06 103 ARG A N 1
ATOM 789 C CA . ARG A 1 103 ? 12.994 -10.462 -19.623 1.00 60.06 103 ARG A CA 1
ATOM 790 C C . ARG A 1 103 ? 12.806 -9.068 -19.033 1.00 60.06 103 ARG A C 1
ATOM 792 O O . ARG A 1 103 ? 13.563 -8.698 -18.159 1.00 60.06 103 ARG A O 1
ATOM 799 N N . ALA A 1 104 ? 11.847 -8.273 -19.498 1.00 60.06 104 ALA A N 1
ATOM 800 C CA . ALA A 1 104 ? 11.637 -6.906 -19.025 1.00 60.06 104 ALA A CA 1
ATOM 801 C C . ALA A 1 104 ? 10.142 -6.573 -18.914 1.00 60.06 104 ALA A C 1
ATOM 803 O O . ALA A 1 104 ? 9.718 -5.451 -19.202 1.00 60.06 104 ALA A O 1
ATOM 804 N N . ASP A 1 105 ? 9.317 -7.547 -18.520 1.00 67.75 105 ASP A N 1
ATOM 805 C CA . ASP A 1 105 ? 7.901 -7.298 -18.288 1.00 67.75 105 ASP A CA 1
ATOM 806 C C . ASP A 1 105 ? 7.666 -6.870 -16.846 1.00 67.75 105 ASP A C 1
ATOM 808 O O . ASP A 1 105 ? 7.625 -7.680 -15.927 1.00 67.75 105 ASP A O 1
ATOM 812 N N . ASN A 1 106 ? 7.457 -5.575 -16.652 1.00 70.12 106 ASN A N 1
ATOM 813 C CA . ASN A 1 106 ? 7.135 -5.050 -15.346 1.00 70.12 106 ASN A CA 1
ATOM 814 C C . ASN A 1 106 ? 5.715 -5.469 -14.863 1.00 70.12 106 ASN A C 1
ATOM 816 O O . ASN A 1 106 ? 5.339 -5.248 -13.714 1.00 70.12 106 ASN A O 1
ATOM 820 N N . ARG A 1 107 ? 4.893 -6.118 -15.691 1.00 76.94 107 ARG A N 1
ATOM 821 C CA . ARG A 1 107 ? 3.530 -6.493 -15.305 1.00 76.94 107 ARG A CA 1
ATOM 822 C C . ARG A 1 107 ? 3.522 -7.626 -14.271 1.00 76.94 107 ARG A C 1
ATOM 824 O O . ARG A 1 107 ? 3.865 -8.768 -14.558 1.00 76.94 107 ARG A O 1
ATOM 831 N N . TYR A 1 108 ? 3.032 -7.316 -13.075 1.00 78.19 108 TYR A N 1
ATOM 832 C CA . TYR A 1 108 ? 2.768 -8.232 -11.976 1.00 78.19 108 TYR A CA 1
ATOM 833 C C . TYR A 1 108 ? 1.377 -7.977 -11.388 1.00 78.19 108 TYR A C 1
ATOM 835 O O . TYR A 1 108 ? 1.111 -6.968 -10.723 1.00 78.19 108 TYR A O 1
ATOM 843 N N . ARG A 1 109 ? 0.467 -8.928 -11.616 1.00 77.06 109 ARG A N 1
ATOM 844 C CA . ARG A 1 109 ? -0.874 -8.902 -11.026 1.00 77.06 109 ARG A CA 1
ATOM 845 C C . ARG A 1 109 ? -0.841 -9.604 -9.677 1.00 77.06 109 ARG A C 1
ATOM 847 O O . ARG A 1 109 ? -0.463 -10.766 -9.611 1.00 77.06 109 ARG A O 1
ATOM 854 N N . LEU A 1 110 ? -1.311 -8.911 -8.641 1.00 75.44 110 LEU A N 1
ATOM 855 C CA . LEU A 1 110 ? -1.473 -9.505 -7.316 1.00 75.44 110 LEU A CA 1
ATOM 856 C C . LEU A 1 110 ? -2.430 -10.699 -7.393 1.00 75.44 110 LEU A C 1
ATOM 858 O O . LEU A 1 110 ? -3.582 -10.554 -7.815 1.00 75.44 110 LEU A O 1
ATOM 862 N N . GLY A 1 111 ? -1.942 -11.859 -6.977 1.00 74.31 111 GLY A N 1
ATOM 863 C CA . GLY A 1 111 ? -2.703 -13.082 -6.798 1.00 74.31 111 GLY A CA 1
ATOM 864 C C . GLY A 1 111 ? -3.141 -13.281 -5.349 1.00 74.31 111 GLY A C 1
ATOM 865 O O . GLY A 1 111 ? -2.795 -12.528 -4.441 1.00 74.31 111 GLY A O 1
ATOM 866 N N . VAL A 1 112 ? -3.896 -14.355 -5.112 1.00 72.44 112 VAL A N 1
ATOM 867 C CA . VAL A 1 112 ? -4.373 -14.727 -3.766 1.00 72.44 112 VAL A CA 1
ATOM 868 C C . VAL A 1 112 ? -3.208 -15.000 -2.804 1.00 72.44 112 VAL A C 1
ATOM 870 O O . VAL A 1 112 ? -3.339 -14.755 -1.611 1.00 72.44 112 VAL A O 1
ATOM 873 N N . ALA A 1 113 ? -2.063 -15.456 -3.318 1.00 76.12 113 ALA A N 1
ATOM 874 C CA . ALA A 1 113 ? -0.863 -15.725 -2.527 1.00 76.12 113 ALA A CA 1
ATOM 875 C C . ALA A 1 113 ? -0.153 -14.456 -2.010 1.00 76.12 113 ALA A C 1
ATOM 877 O O . ALA A 1 113 ? 0.600 -14.541 -1.045 1.00 76.12 113 ALA A O 1
ATOM 878 N N . ASP A 1 114 ? -0.395 -13.289 -2.619 1.00 75.81 114 ASP A N 1
ATOM 879 C CA . ASP A 1 114 ? 0.228 -12.019 -2.214 1.00 75.81 114 ASP A CA 1
ATOM 880 C C . ASP A 1 114 ? -0.496 -11.344 -1.045 1.00 75.81 114 ASP A C 1
ATOM 882 O O . ASP A 1 114 ? 0.003 -10.379 -0.461 1.00 75.81 114 ASP A O 1
ATOM 886 N N . LEU A 1 115 ? -1.704 -11.810 -0.724 1.00 75.94 115 LEU A N 1
ATOM 887 C CA . LEU A 1 115 ? -2.559 -11.220 0.294 1.00 75.94 115 LEU A CA 1
ATOM 888 C C . LEU A 1 115 ? -2.700 -12.182 1.478 1.00 75.94 115 LEU A C 1
ATOM 890 O O . LEU A 1 115 ? -2.777 -13.395 1.282 1.00 75.94 115 LEU A O 1
ATOM 894 N N . PRO A 1 116 ? -2.780 -11.671 2.720 1.00 83.75 116 PRO A N 1
ATOM 895 C CA . PRO A 1 116 ? -3.066 -12.525 3.863 1.00 83.75 116 PRO A CA 1
ATOM 896 C C . PRO A 1 116 ? -4.420 -13.218 3.683 1.00 83.75 116 PRO A C 1
ATOM 898 O O . PRO A 1 116 ? -5.400 -12.583 3.283 1.00 83.75 116 PRO A O 1
ATOM 901 N N . ASP A 1 117 ? -4.495 -14.503 4.028 1.00 87.62 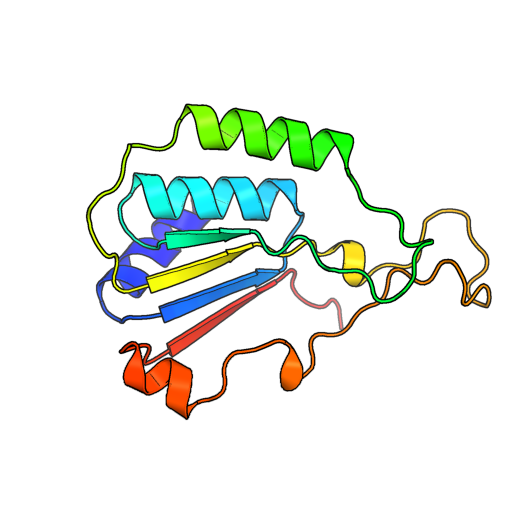117 ASP A N 1
ATOM 902 C CA . ASP A 1 117 ? -5.756 -15.238 3.979 1.00 87.62 117 ASP A CA 1
ATOM 903 C C . ASP A 1 117 ? -6.811 -14.650 4.944 1.00 87.62 117 ASP A C 1
ATOM 905 O O . ASP A 1 117 ? -6.516 -13.920 5.901 1.00 87.62 117 ASP A O 1
ATOM 909 N N . LEU A 1 118 ? -8.084 -14.988 4.713 1.00 87.31 118 LEU A N 1
ATOM 910 C CA . LEU A 1 118 ? -9.199 -14.466 5.511 1.00 87.31 118 LEU A CA 1
ATOM 911 C C . LEU A 1 118 ? -9.091 -14.814 7.000 1.00 87.31 118 LEU A C 1
ATOM 913 O O . LEU A 1 118 ? -9.556 -14.043 7.843 1.00 87.31 118 LEU A O 1
ATOM 917 N N . ARG A 1 119 ? -8.500 -15.965 7.341 1.00 91.75 119 ARG A N 1
ATOM 918 C CA . ARG A 1 119 ? -8.314 -16.383 8.734 1.00 91.75 119 ARG A CA 1
ATOM 919 C C . ARG A 1 119 ? 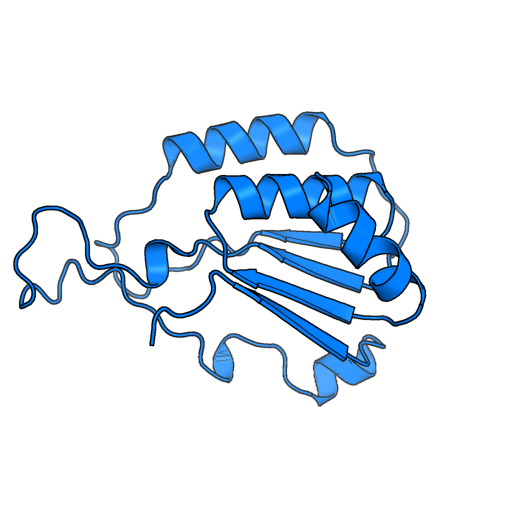-7.328 -15.443 9.421 1.00 91.75 119 ARG A C 1
ATOM 921 O O . ARG A 1 119 ? -7.634 -14.920 10.489 1.00 91.75 119 ARG A O 1
ATOM 928 N N . THR A 1 120 ? -6.204 -15.169 8.775 1.00 91.19 120 THR A N 1
ATOM 929 C CA . THR A 1 120 ? -5.156 -14.257 9.226 1.00 91.19 120 THR A CA 1
ATOM 930 C C . THR A 1 120 ? -5.710 -12.851 9.428 1.00 91.19 120 THR A C 1
ATOM 932 O O . THR A 1 120 ? -5.504 -12.263 10.492 1.00 91.19 120 THR A O 1
ATOM 935 N N . LEU A 1 121 ? -6.477 -12.330 8.463 1.00 90.75 121 LEU A N 1
ATOM 936 C CA . LEU A 1 121 ? -7.113 -11.013 8.580 1.00 90.75 121 LEU A CA 1
ATOM 937 C C . LEU A 1 121 ? -8.058 -10.942 9.789 1.00 90.75 121 LEU A C 1
ATOM 939 O O . LEU A 1 121 ? -7.919 -10.048 10.628 1.00 90.75 121 LEU A O 1
ATOM 943 N N . ARG A 1 122 ? -8.955 -11.926 9.938 1.00 91.56 122 ARG A N 1
ATOM 944 C CA . ARG A 1 122 ? -9.920 -11.986 11.048 1.00 91.56 122 ARG A CA 1
ATOM 945 C C . ARG A 1 122 ? -9.241 -12.111 12.410 1.00 91.56 122 ARG A C 1
ATOM 947 O O . ARG A 1 122 ? -9.601 -11.382 13.329 1.00 91.56 122 ARG A O 1
ATOM 954 N N . THR A 1 123 ? -8.224 -12.964 12.547 1.00 92.62 123 THR A N 1
ATOM 955 C CA . THR A 1 123 ? -7.451 -13.105 13.797 1.00 92.62 123 THR A CA 1
ATOM 956 C C . THR A 1 123 ? -6.729 -11.811 14.179 1.00 92.62 123 THR A C 1
ATOM 958 O O . THR A 1 123 ? -6.515 -11.538 15.359 1.00 92.62 123 THR A O 1
ATOM 961 N N . ARG A 1 124 ? -6.373 -10.973 13.199 1.00 89.12 124 ARG A N 1
ATOM 962 C CA . ARG A 1 124 ? -5.789 -9.645 13.440 1.00 89.12 124 ARG A CA 1
ATOM 963 C C . ARG A 1 124 ? -6.830 -8.545 13.656 1.00 89.12 124 ARG A C 1
ATOM 965 O O . ARG A 1 124 ? -6.434 -7.402 13.870 1.00 89.12 124 ARG A O 1
ATOM 972 N N . GLY A 1 125 ? -8.116 -8.895 13.661 1.00 92.44 125 GLY A N 1
ATOM 973 C CA . GLY A 1 125 ? -9.235 -7.982 13.871 1.00 92.44 125 GLY A CA 1
ATOM 974 C C . GLY A 1 125 ? -9.623 -7.184 12.632 1.00 92.44 125 GLY A C 1
ATOM 975 O O . GLY A 1 125 ? -10.488 -6.327 12.743 1.00 92.44 125 GLY A O 1
ATOM 976 N N . ILE A 1 126 ? -9.014 -7.448 11.471 1.00 94.25 126 ILE A N 1
ATOM 977 C CA . ILE A 1 126 ? -9.333 -6.762 10.218 1.00 94.25 126 ILE A CA 1
ATOM 978 C C . ILE A 1 126 ? -10.688 -7.254 9.713 1.00 94.25 126 ILE A C 1
ATOM 980 O O . ILE A 1 126 ? -10.876 -8.445 9.461 1.00 94.25 126 ILE A O 1
ATOM 984 N N . THR A 1 127 ? -11.624 -6.323 9.537 1.00 93.56 127 THR A N 1
ATOM 985 C CA . THR A 1 127 ? -12.994 -6.610 9.079 1.00 93.56 127 THR A CA 1
ATOM 986 C C . THR A 1 127 ? -13.271 -6.091 7.675 1.00 93.56 127 THR A C 1
ATOM 988 O O . THR A 1 127 ? -14.305 -6.413 7.093 1.00 93.56 127 THR A O 1
ATOM 991 N N . ARG A 1 128 ? -12.346 -5.309 7.109 1.00 92.88 128 ARG A N 1
ATOM 992 C CA . ARG A 1 128 ? -12.491 -4.699 5.789 1.00 92.88 128 ARG A CA 1
ATOM 993 C C . ARG A 1 128 ? -11.172 -4.673 5.030 1.00 92.88 128 ARG A C 1
ATOM 995 O O . ARG A 1 128 ? -10.114 -4.445 5.615 1.00 92.88 128 ARG A O 1
ATOM 1002 N N . VAL A 1 129 ? -11.266 -4.829 3.714 1.00 91.12 129 VAL A N 1
ATOM 1003 C CA . VAL A 1 129 ? -10.176 -4.565 2.774 1.00 91.12 129 VAL A CA 1
ATOM 1004 C C . VAL A 1 129 ? -10.587 -3.398 1.885 1.00 91.12 129 VAL A C 1
ATOM 1006 O O . VAL A 1 129 ? -11.687 -3.399 1.336 1.00 91.12 129 VAL A O 1
ATOM 1009 N N . LEU A 1 130 ? -9.723 -2.394 1.764 1.00 92.31 130 LEU A N 1
ATOM 1010 C CA . LEU A 1 130 ? -9.908 -1.259 0.866 1.00 92.31 130 LEU A CA 1
ATOM 1011 C C . LEU A 1 130 ? -8.734 -1.207 -0.104 1.00 92.31 130 LEU A C 1
ATOM 1013 O O . LEU A 1 130 ? -7.597 -1.056 0.327 1.00 92.31 130 LEU A O 1
ATOM 1017 N N . LYS A 1 131 ? -9.006 -1.287 -1.404 1.00 90.94 131 LYS A N 1
ATOM 1018 C CA . LYS A 1 131 ? -7.998 -1.066 -2.440 1.00 90.94 131 LYS A CA 1
ATOM 1019 C C . LYS A 1 131 ? -8.199 0.316 -3.052 1.00 90.94 131 LYS A C 1
ATOM 1021 O O . LYS A 1 131 ? -9.281 0.609 -3.551 1.00 90.94 131 LYS A O 1
ATOM 1026 N N . LEU A 1 132 ? -7.159 1.139 -3.020 1.00 91.12 132 LEU A N 1
ATOM 1027 C CA . LEU A 1 132 ? -7.075 2.377 -3.783 1.00 91.12 132 LEU A CA 1
ATOM 1028 C C . LEU A 1 132 ? -6.142 2.143 -4.956 1.00 91.12 132 LEU A C 1
ATOM 1030 O O . LEU A 1 132 ? -4.989 1.796 -4.741 1.00 91.12 132 LEU A O 1
ATOM 1034 N N . SER A 1 133 ? -6.639 2.338 -6.168 1.00 88.81 133 SER A N 1
ATOM 1035 C CA . SER A 1 133 ? -5.826 2.308 -7.377 1.00 88.81 133 SER A CA 1
ATOM 1036 C C . SER A 1 133 ? -6.212 3.445 -8.304 1.00 88.81 133 SER A C 1
ATOM 1038 O O . SER A 1 133 ? -7.277 4.048 -8.139 1.00 88.81 133 SER A O 1
ATOM 1040 N N . HIS A 1 134 ? -5.387 3.704 -9.317 1.00 81.06 134 HIS A N 1
ATOM 1041 C CA . HIS A 1 134 ? -5.846 4.470 -10.469 1.00 81.06 134 HIS A CA 1
ATOM 1042 C C . HIS A 1 134 ? -7.129 3.828 -11.023 1.00 81.06 134 HIS A C 1
ATOM 1044 O O . HIS A 1 134 ? -7.272 2.597 -11.029 1.00 81.06 134 HIS A O 1
ATOM 1050 N N . ALA A 1 135 ? -8.096 4.656 -11.432 1.00 62.97 135 ALA A N 1
ATOM 1051 C CA . ALA A 1 135 ? -9.260 4.158 -12.147 1.00 62.97 135 ALA A CA 1
ATOM 1052 C C . ALA A 1 135 ? -8.745 3.431 -13.393 1.00 62.97 135 ALA A C 1
ATOM 1054 O O . ALA A 1 135 ? -7.992 4.015 -14.170 1.00 62.97 135 ALA A O 1
ATOM 1055 N N . CYS A 1 136 ? -9.109 2.158 -13.570 1.00 44.91 136 CYS A N 1
ATOM 1056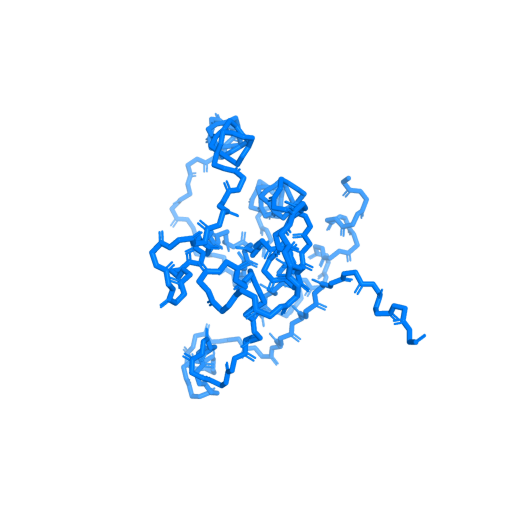 C CA . CYS A 1 136 ? -8.886 1.511 -14.855 1.00 44.91 136 CYS A CA 1
ATOM 1057 C C . CYS A 1 136 ? -9.645 2.334 -15.896 1.00 44.91 136 CYS A C 1
ATOM 1059 O O . CYS A 1 136 ? -10.878 2.361 -15.867 1.00 44.91 136 CYS A O 1
ATOM 1061 N N . ALA A 1 137 ? -8.923 3.006 -16.793 1.00 36.31 137 ALA A N 1
ATOM 1062 C CA . ALA A 1 137 ? -9.477 3.306 -18.100 1.00 36.31 137 ALA A CA 1
ATOM 1063 C C . ALA A 1 137 ? -9.859 1.942 -18.691 1.00 36.31 137 ALA A C 1
ATOM 1065 O O . ALA A 1 137 ? -8.996 1.080 -18.861 1.00 36.31 137 ALA A O 1
ATOM 1066 N N . ARG A 1 138 ? -11.166 1.703 -18.800 1.00 32.75 138 ARG A N 1
ATOM 1067 C CA . ARG A 1 138 ? -11.705 0.512 -19.453 1.00 32.75 138 ARG A CA 1
ATOM 1068 C C . ARG A 1 138 ? -11.434 0.581 -20.944 1.00 32.75 138 ARG A C 1
ATOM 1070 O O . ARG A 1 138 ? -11.532 1.706 -21.482 1.00 32.75 138 ARG A O 1
#

Foldseek 3Di:
DVVLVVCQVVLQVALEEEEELEAQLVLLVSQLVCQQVLRAHEDECPDPQPAPQEDDPPVSNVVSNVVSVVPGDDDPDDRSYHYYRDHNCLCPFDPPDDPPPPNGGSHDDDDPVNDDDPVVCVVSRHPYYHYDHPPPPD

Radius of gyration: 15.95 Å; chains: 1; bounding box: 30×32×48 Å